Protein AF-A0A960YEY3-F1 (afdb_monomer_lite)

Foldseek 3Di:
DDDPDPDDDALVVVQVVCPVVDPPVVGDPSVPDDDDPDFDADPVRHGDPVVVVVVVVVD

Secondary structure (DSSP, 8-state):
-----TT---HHHHHHHHTTTS-TTTSPPGGG----SS--B-TTS-B-HHHHHHHHHH-

Radius of gyration: 14.64 Å; chains: 1; bounding box: 29×26×40 Å

Sequence (59 aa):
MQETEKGKLSAKEVYDHLSPHFAHWQLPKISDIHFIESIPKTSVGKFDKKVLRKQLQEG

Structure (mmCIF, N/CA/C/O backbone):
data_AF-A0A960YEY3-F1
#
_entry.id   AF-A0A960YEY3-F1
#
loop_
_atom_site.group_PDB
_atom_site.id
_atom_site.type_symbol
_atom_site.label_atom_id
_atom_site.label_alt_id
_atom_site.label_comp_id
_atom_site.label_asym_id
_atom_site.label_entity_id
_atom_site.label_seq_id
_atom_site.pdbx_PDB_ins_code
_atom_site.Cartn_x
_atom_site.Cartn_y
_atom_site.Cartn_z
_atom_site.occupancy
_atom_site.B_iso_or_equiv
_atom_site.auth_seq_id
_atom_site.auth_comp_id
_atom_site.auth_asym_id
_atom_site.auth_atom_id
_atom_site.pdbx_PDB_model_num
ATOM 1 N N . MET A 1 1 ? -9.166 -12.920 -27.362 1.00 44.56 1 MET A N 1
ATOM 2 C CA . MET A 1 1 ? -9.507 -13.891 -26.306 1.00 44.56 1 MET A CA 1
ATOM 3 C C . MET A 1 1 ? -8.538 -13.683 -25.156 1.00 44.56 1 MET A C 1
ATOM 5 O O . MET A 1 1 ? -7.427 -14.180 -25.230 1.00 44.56 1 MET A O 1
ATOM 9 N N . GLN A 1 2 ? -8.908 -12.888 -24.156 1.00 39.19 2 GLN A N 1
ATOM 10 C CA . GLN A 1 2 ? -8.299 -12.947 -22.824 1.00 39.19 2 GLN A CA 1
ATOM 11 C C . GLN A 1 2 ? -9.448 -12.756 -21.836 1.00 39.19 2 GLN A C 1
ATOM 13 O O . GLN A 1 2 ? -9.795 -11.647 -21.446 1.00 39.19 2 GLN A O 1
ATOM 18 N N . GLU A 1 3 ? -10.123 -13.870 -21.570 1.00 44.50 3 GLU A N 1
ATOM 19 C CA . 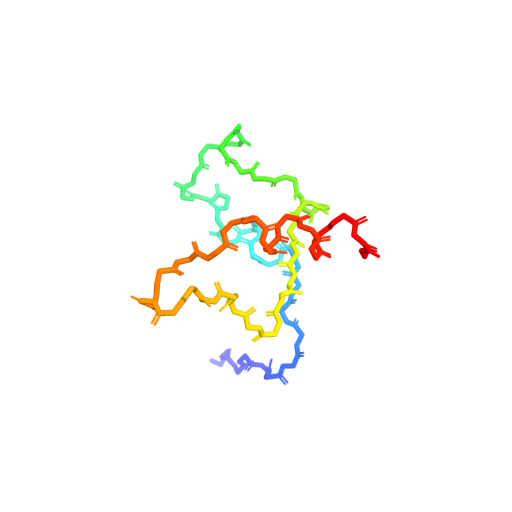GLU A 1 3 ? -11.042 -14.034 -20.452 1.00 44.50 3 GLU A CA 1
ATOM 20 C C . GLU A 1 3 ? -10.170 -14.068 -19.194 1.00 44.50 3 GLU A C 1
ATOM 22 O O . GLU A 1 3 ? -9.445 -15.032 -18.962 1.00 44.50 3 GLU A O 1
ATOM 27 N N . THR A 1 4 ? -10.140 -12.981 -18.424 1.00 40.25 4 THR A N 1
ATOM 28 C CA . THR A 1 4 ? -9.510 -12.990 -17.103 1.00 40.25 4 THR A CA 1
ATOM 29 C C . THR A 1 4 ? -10.471 -13.654 -16.132 1.00 40.25 4 THR A C 1
ATOM 31 O O . THR A 1 4 ? -11.460 -13.073 -15.681 1.00 40.25 4 THR A O 1
ATOM 34 N N . GLU A 1 5 ? -10.196 -14.924 -15.856 1.00 45.16 5 GLU A N 1
ATOM 35 C CA . GLU A 1 5 ? -10.897 -15.725 -14.867 1.00 45.16 5 GLU A CA 1
ATOM 36 C C . GLU A 1 5 ? -10.906 -15.006 -13.510 1.00 45.16 5 GLU A C 1
ATOM 38 O O . GLU A 1 5 ? -9.874 -14.721 -12.898 1.00 45.16 5 GLU A O 1
ATOM 43 N N . LYS A 1 6 ? -12.111 -14.696 -13.024 1.00 46.75 6 LYS A N 1
ATOM 44 C CA . LYS A 1 6 ? -12.342 -14.252 -11.650 1.00 46.75 6 LYS A CA 1
ATOM 45 C C . LYS A 1 6 ? -11.854 -15.342 -10.695 1.00 46.75 6 LYS A C 1
ATOM 47 O O . LYS A 1 6 ? -12.493 -16.386 -10.598 1.00 46.75 6 LYS A O 1
ATOM 52 N N . GLY A 1 7 ? -10.811 -15.074 -9.910 1.00 53.72 7 GLY A N 1
ATOM 53 C CA . GLY A 1 7 ? -10.658 -15.818 -8.658 1.00 53.72 7 GLY A CA 1
ATOM 54 C C . GLY A 1 7 ? -9.359 -15.678 -7.883 1.00 53.72 7 GLY A C 1
ATOM 55 O O . GLY A 1 7 ? -9.414 -15.744 -6.658 1.00 53.72 7 GLY A O 1
ATOM 56 N N . LYS A 1 8 ? -8.198 -15.501 -8.525 1.00 57.72 8 LYS A N 1
ATOM 57 C CA . LYS A 1 8 ? -6.911 -15.490 -7.802 1.00 57.72 8 LYS A CA 1
ATOM 58 C C . LYS A 1 8 ? -5.911 -14.529 -8.440 1.00 57.72 8 LYS A C 1
ATOM 60 O O . LYS A 1 8 ? -5.059 -14.948 -9.207 1.00 57.72 8 LYS A O 1
ATOM 65 N N . LEU A 1 9 ? -6.013 -13.246 -8.093 1.00 76.00 9 LEU A N 1
ATOM 66 C CA . LEU A 1 9 ? -4.931 -12.286 -8.327 1.00 76.00 9 LEU A CA 1
ATOM 67 C C . LEU A 1 9 ? -3.699 -12.734 -7.533 1.00 76.00 9 LEU A C 1
ATOM 69 O O . LEU A 1 9 ? -3.764 -12.842 -6.307 1.00 76.00 9 LEU A O 1
ATOM 73 N N . SER A 1 10 ? -2.590 -13.007 -8.218 1.00 82.88 10 SER A N 1
ATOM 74 C CA . SER A 1 10 ? -1.326 -13.342 -7.563 1.00 82.88 10 SER A CA 1
ATOM 75 C C . SER A 1 10 ? -0.446 -12.104 -7.370 1.00 82.88 10 SER A C 1
ATOM 77 O O . SER A 1 10 ? -0.430 -11.183 -8.187 1.00 82.88 10 SER A O 1
ATOM 79 N N . ALA A 1 11 ? 0.353 -12.090 -6.298 1.00 85.31 11 ALA A N 1
ATOM 80 C CA . ALA A 1 11 ? 1.324 -11.019 -6.050 1.00 85.31 11 ALA A CA 1
ATOM 81 C C . ALA A 1 11 ? 2.334 -10.862 -7.207 1.00 85.31 11 ALA A C 1
ATOM 83 O O . ALA A 1 11 ? 2.805 -9.760 -7.480 1.00 85.31 11 ALA A O 1
ATOM 84 N N . LYS A 1 12 ? 2.637 -11.959 -7.919 1.00 85.62 12 LYS A N 1
ATOM 85 C CA . LYS A 1 12 ? 3.526 -11.959 -9.085 1.00 85.62 12 LYS A CA 1
ATOM 86 C C . LYS A 1 12 ? 2.920 -11.197 -10.263 1.00 85.62 12 LYS A C 1
ATOM 88 O O . LYS A 1 12 ? 3.632 -10.416 -10.876 1.00 85.62 12 LYS A O 1
ATOM 93 N N . GLU A 1 13 ? 1.638 -11.394 -10.562 1.00 87.06 13 GLU A N 1
ATOM 94 C CA . GLU A 1 13 ? 0.958 -10.670 -11.648 1.00 87.06 13 GLU A CA 1
ATOM 95 C C . GLU A 1 13 ? 0.889 -9.169 -11.367 1.00 87.06 13 GLU A C 1
ATOM 97 O O . GLU A 1 13 ? 1.129 -8.363 -12.262 1.00 87.06 13 GLU A O 1
ATOM 102 N N . VAL A 1 14 ? 0.628 -8.787 -10.111 1.00 86.56 14 VAL A N 1
ATOM 103 C CA . VAL A 1 14 ? 0.654 -7.377 -9.692 1.00 86.56 14 VAL A CA 1
ATOM 104 C C . VAL A 1 14 ? 2.052 -6.789 -9.879 1.00 86.56 14 VAL A C 1
ATOM 106 O O . VAL A 1 14 ? 2.194 -5.694 -10.420 1.00 86.56 14 VAL A O 1
ATOM 109 N N . TYR A 1 15 ? 3.091 -7.516 -9.466 1.00 87.94 15 TYR A N 1
ATOM 110 C CA . TYR A 1 15 ? 4.472 -7.070 -9.626 1.00 87.94 15 TYR A CA 1
ATOM 111 C C . TYR A 1 15 ? 4.879 -6.950 -11.100 1.00 87.94 15 TYR A C 1
ATOM 113 O O . TYR A 1 15 ? 5.437 -5.928 -11.487 1.00 87.94 15 TYR A O 1
ATOM 121 N N . ASP A 1 16 ? 4.584 -7.960 -11.922 1.00 89.06 16 ASP A N 1
ATOM 122 C CA . ASP A 1 16 ? 4.908 -7.990 -13.355 1.00 89.06 16 ASP A CA 1
ATOM 123 C C . ASP A 1 16 ? 4.233 -6.829 -14.094 1.00 89.06 16 ASP A C 1
ATOM 125 O O . ASP A 1 16 ? 4.885 -6.102 -14.841 1.00 89.06 16 ASP A O 1
ATOM 129 N N . HIS A 1 17 ? 2.966 -6.557 -13.764 1.00 89.19 17 HIS A N 1
ATOM 130 C CA . HIS A 1 17 ? 2.231 -5.419 -14.303 1.00 89.19 17 HIS A CA 1
ATOM 131 C C . HIS A 1 17 ? 2.840 -4.069 -13.904 1.00 89.19 17 HIS A C 1
ATOM 133 O O . HIS A 1 17 ? 2.870 -3.152 -14.719 1.00 89.19 17 HIS A O 1
ATOM 139 N N . LEU A 1 18 ? 3.340 -3.925 -12.672 1.00 88.19 18 LEU A N 1
ATOM 140 C CA . LEU A 1 18 ? 3.953 -2.680 -12.192 1.00 88.19 18 LEU A CA 1
ATOM 141 C C . LEU A 1 18 ? 5.420 -2.522 -12.630 1.00 88.19 18 LEU A C 1
ATOM 143 O O . LEU A 1 18 ? 5.909 -1.394 -12.725 1.00 88.19 18 LEU A O 1
ATOM 147 N N . SER A 1 19 ? 6.113 -3.622 -12.929 1.00 89.25 19 SER A N 1
ATOM 148 C CA . SER A 1 19 ? 7.524 -3.645 -13.322 1.00 89.25 19 SER A CA 1
ATOM 149 C C . SER A 1 19 ? 7.900 -2.744 -14.508 1.00 89.25 19 SER A C 1
ATOM 151 O O . SER A 1 19 ? 8.979 -2.157 -14.449 1.00 89.25 19 SER A O 1
ATOM 153 N N . PRO A 1 20 ? 7.098 -2.604 -15.582 1.00 92.75 20 PRO A N 1
ATOM 154 C CA . PRO A 1 20 ? 7.417 -1.686 -16.676 1.00 92.75 20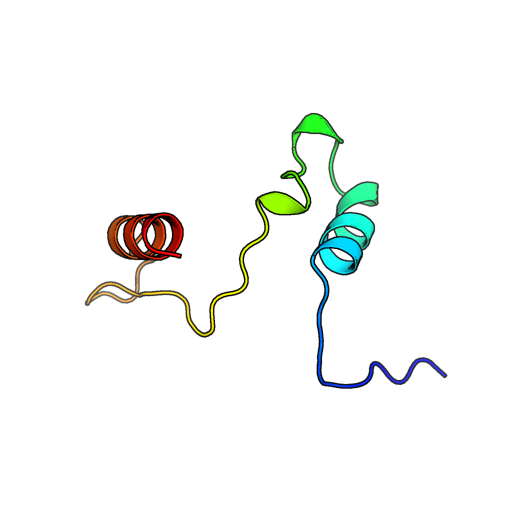 PRO A CA 1
ATOM 155 C C . PRO A 1 20 ? 7.110 -0.214 -16.356 1.00 92.75 20 PRO A C 1
ATOM 157 O O . PRO A 1 20 ? 7.612 0.672 -17.045 1.00 92.75 20 PRO A O 1
ATOM 160 N N . HIS A 1 21 ? 6.287 0.066 -15.340 1.00 91.56 21 HIS A N 1
ATOM 161 C CA . HIS A 1 21 ? 5.857 1.428 -15.000 1.00 91.56 21 HIS A CA 1
ATOM 162 C C . HIS A 1 21 ? 6.735 2.100 -13.940 1.00 91.56 21 HIS A C 1
ATOM 164 O O . HIS A 1 21 ? 6.778 3.329 -13.875 1.00 91.56 21 HIS A O 1
ATOM 170 N N . PHE A 1 22 ? 7.433 1.315 -13.120 1.00 90.56 22 PHE A N 1
ATOM 171 C CA . PHE A 1 22 ? 8.234 1.801 -12.000 1.00 90.56 22 PHE A CA 1
ATOM 172 C C . PHE A 1 22 ? 9.653 1.239 -12.045 1.00 90.56 22 PHE A C 1
ATOM 174 O O . PHE A 1 22 ? 9.913 0.166 -12.581 1.00 90.56 22 PHE A O 1
ATOM 181 N N . ALA A 1 23 ? 10.597 1.959 -11.441 1.00 89.19 23 ALA A N 1
ATOM 182 C CA . ALA A 1 23 ? 11.953 1.451 -11.297 1.00 89.19 23 ALA A CA 1
ATOM 183 C C . ALA A 1 23 ? 12.005 0.301 -10.275 1.00 89.19 23 ALA A C 1
ATOM 185 O O . ALA A 1 23 ? 11.256 0.294 -9.298 1.00 89.19 23 ALA A O 1
ATOM 186 N N . HIS A 1 24 ? 12.954 -0.627 -10.441 1.00 83.69 24 HIS A N 1
ATOM 187 C CA . HIS A 1 24 ? 13.090 -1.815 -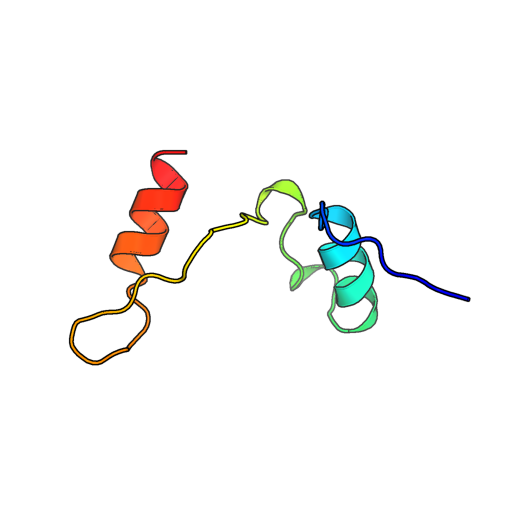9.582 1.00 83.69 24 HIS A CA 1
ATOM 188 C C . HIS A 1 24 ? 13.1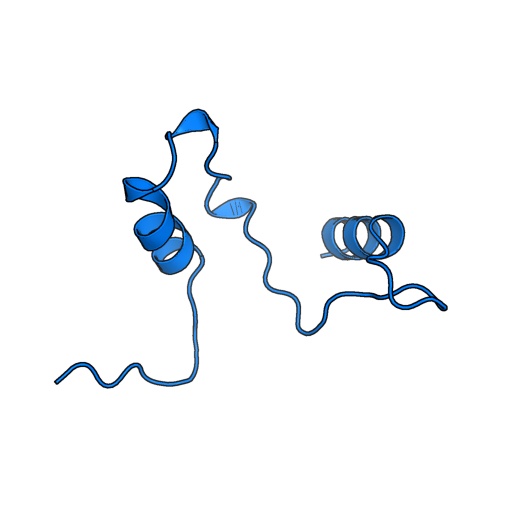61 -1.498 -8.076 1.00 83.69 24 HIS A C 1
ATOM 190 O O . HIS A 1 24 ? 12.665 -2.262 -7.258 1.00 83.69 24 HIS A O 1
ATOM 196 N N . TRP A 1 25 ? 13.731 -0.349 -7.705 1.00 88.12 25 TRP A N 1
ATOM 197 C CA . TRP A 1 25 ? 13.876 0.093 -6.314 1.00 88.12 25 TRP A CA 1
ATOM 198 C C . TRP A 1 25 ? 12.605 0.709 -5.706 1.00 88.12 25 TRP A C 1
ATOM 200 O O . TRP A 1 25 ? 12.530 0.865 -4.491 1.00 88.12 25 TRP A O 1
ATOM 210 N N . GLN A 1 26 ? 11.626 1.089 -6.531 1.00 90.00 26 GLN A N 1
ATOM 211 C CA . GLN A 1 26 ? 10.325 1.595 -6.077 1.00 90.00 26 GLN A CA 1
ATOM 212 C C . GLN A 1 26 ? 9.313 0.468 -5.877 1.00 90.00 26 GLN A C 1
ATOM 214 O O . GLN A 1 26 ? 8.320 0.646 -5.172 1.00 90.00 26 GLN A O 1
ATOM 219 N N . LEU A 1 27 ? 9.550 -0.675 -6.519 1.00 88.94 27 LEU A N 1
ATOM 220 C CA . LEU A 1 27 ? 8.656 -1.815 -6.455 1.00 88.94 27 LEU A CA 1
ATOM 221 C C . LEU A 1 27 ? 8.853 -2.553 -5.125 1.00 88.94 27 LEU A C 1
ATOM 223 O O . LEU A 1 27 ? 9.986 -2.900 -4.779 1.00 88.94 27 LEU A O 1
ATOM 227 N N . PRO A 1 28 ? 7.770 -2.819 -4.376 1.00 87.25 28 PRO A N 1
ATOM 228 C CA . PRO A 1 28 ? 7.850 -3.662 -3.192 1.00 87.25 28 PRO A CA 1
ATOM 229 C C . PRO A 1 28 ? 8.253 -5.086 -3.586 1.00 87.25 28 PRO A C 1
ATOM 231 O O . PRO A 1 28 ? 8.012 -5.526 -4.715 1.00 87.25 28 PRO A O 1
ATOM 234 N N . LYS A 1 29 ? 8.845 -5.841 -2.653 1.00 85.75 29 LYS A N 1
ATOM 235 C CA . LYS A 1 29 ? 9.097 -7.265 -2.895 1.00 85.75 29 LYS A CA 1
ATOM 236 C C . LYS A 1 29 ? 7.761 -7.983 -3.041 1.00 85.75 29 LYS A C 1
ATOM 238 O O . LYS A 1 29 ? 6.782 -7.620 -2.399 1.00 85.75 29 LYS A O 1
ATOM 243 N N . ILE A 1 30 ? 7.743 -9.056 -3.827 1.00 83.75 30 ILE A N 1
ATOM 244 C CA . ILE A 1 30 ? 6.540 -9.879 -4.026 1.00 83.75 30 ILE A CA 1
ATOM 245 C C . ILE A 1 30 ? 5.985 -10.384 -2.678 1.00 83.75 30 ILE A C 1
ATOM 247 O O . ILE A 1 30 ? 4.774 -10.456 -2.507 1.00 83.75 30 ILE A O 1
ATOM 251 N N . SER A 1 31 ? 6.861 -10.670 -1.709 1.00 82.00 31 SER A N 1
ATOM 252 C CA . SER A 1 31 ? 6.496 -11.088 -0.347 1.00 82.00 31 SER A CA 1
ATOM 253 C C . SER A 1 31 ? 5.829 -10.000 0.503 1.00 82.00 31 SER A C 1
ATOM 255 O O . SER A 1 31 ? 5.135 -10.344 1.449 1.00 82.00 31 SER A O 1
ATOM 257 N N . ASP A 1 32 ? 6.021 -8.719 0.174 1.00 84.69 32 ASP A N 1
ATOM 258 C CA . ASP A 1 32 ? 5.464 -7.579 0.921 1.00 84.69 32 ASP A CA 1
ATOM 259 C C . ASP A 1 32 ? 4.089 -7.142 0.369 1.00 84.69 32 ASP A C 1
ATOM 261 O O . ASP A 1 32 ? 3.495 -6.160 0.824 1.00 84.69 32 ASP A O 1
ATOM 265 N N . ILE A 1 33 ? 3.579 -7.831 -0.659 1.00 84.00 33 ILE A N 1
ATOM 266 C CA . ILE A 1 33 ? 2.268 -7.560 -1.250 1.00 84.00 33 ILE A CA 1
ATOM 267 C C . ILE A 1 33 ? 1.220 -8.357 -0.477 1.00 84.00 33 ILE A C 1
ATOM 269 O O . ILE A 1 33 ? 1.086 -9.570 -0.635 1.00 84.00 33 ILE A O 1
ATOM 273 N N . HIS A 1 34 ? 0.444 -7.647 0.337 1.00 84.38 34 HIS A N 1
ATOM 274 C CA . HIS A 1 34 ? -0.639 -8.225 1.124 1.00 84.38 34 HIS A CA 1
ATOM 275 C C . HIS A 1 34 ? -1.994 -7.914 0.492 1.00 84.38 34 HIS A C 1
ATOM 277 O O . HIS A 1 34 ? -2.291 -6.768 0.149 1.00 84.38 34 HIS A O 1
ATOM 283 N N . PHE A 1 35 ? -2.836 -8.938 0.379 1.00 84.00 35 PHE A N 1
ATOM 284 C CA . PHE A 1 35 ? -4.219 -8.793 -0.055 1.00 84.00 35 PHE A CA 1
ATOM 285 C C . PHE A 1 35 ? -5.115 -8.681 1.172 1.00 84.00 35 PHE A C 1
ATOM 287 O O . PHE A 1 35 ? -5.110 -9.551 2.038 1.00 84.00 35 PHE A O 1
ATOM 294 N N . ILE A 1 36 ? -5.886 -7.602 1.233 1.00 83.06 36 ILE A N 1
ATOM 295 C CA . ILE A 1 36 ? -6.875 -7.362 2.281 1.00 83.06 36 ILE A CA 1
ATOM 296 C C . ILE A 1 36 ? -8.255 -7.283 1.641 1.00 83.06 36 ILE A C 1
ATOM 298 O O . ILE A 1 36 ? -8.400 -6.770 0.533 1.00 83.06 36 ILE A O 1
ATOM 302 N N . GLU A 1 37 ? -9.272 -7.777 2.341 1.00 80.25 37 GLU A N 1
ATOM 303 C CA . GLU A 1 37 ? -10.652 -7.755 1.845 1.00 80.25 37 GLU A CA 1
ATOM 304 C C . GLU A 1 37 ? -11.197 -6.324 1.750 1.00 80.25 37 GLU A C 1
ATOM 306 O O . GLU A 1 37 ? -11.900 -5.965 0.807 1.00 80.25 37 GLU A O 1
ATOM 311 N N . SER A 1 38 ? -10.843 -5.475 2.716 1.00 83.19 38 SER A N 1
ATOM 312 C CA . SER A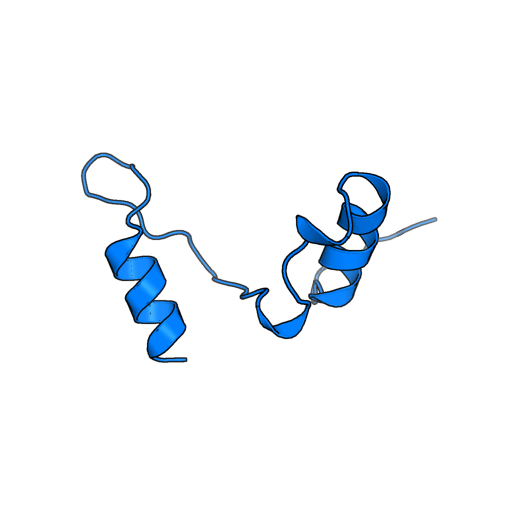 1 38 ? -11.259 -4.079 2.726 1.00 83.19 38 SER A CA 1
ATOM 313 C C . SER A 1 38 ? -10.205 -3.182 3.354 1.00 83.19 38 SER A C 1
ATOM 315 O O . SER A 1 38 ? -9.433 -3.582 4.223 1.00 83.19 38 SER A O 1
ATOM 317 N N . ILE A 1 39 ? -10.180 -1.935 2.895 1.00 84.88 39 ILE A N 1
ATOM 318 C CA . ILE A 1 39 ? -9.300 -0.914 3.445 1.00 84.88 39 ILE A CA 1
ATOM 319 C C . ILE A 1 39 ? -9.973 -0.321 4.693 1.00 84.88 39 ILE A C 1
ATOM 321 O O . ILE A 1 39 ? -11.046 0.280 4.555 1.00 84.88 39 ILE A O 1
ATOM 325 N N . PRO A 1 40 ? -9.350 -0.408 5.885 1.00 84.06 40 PRO A N 1
ATOM 326 C CA . PRO A 1 40 ? -9.889 0.190 7.094 1.00 84.06 40 PRO A CA 1
ATOM 327 C C . PRO A 1 40 ? -9.950 1.713 6.951 1.00 84.06 40 PRO A C 1
ATOM 329 O O . PRO A 1 40 ? -8.967 2.387 6.612 1.00 84.06 40 PRO A O 1
ATOM 332 N N . LYS A 1 41 ? -11.135 2.260 7.216 1.00 86.06 41 LYS A N 1
ATOM 333 C CA . LYS A 1 41 ? -11.405 3.696 7.187 1.00 86.06 41 LYS A CA 1
ATOM 334 C C . LYS A 1 41 ? -11.670 4.198 8.601 1.00 86.06 41 LYS A C 1
ATOM 336 O O . LYS A 1 41 ? -12.330 3.546 9.400 1.00 86.06 41 LYS A O 1
ATOM 341 N N . THR A 1 42 ? -11.166 5.388 8.882 1.00 82.88 42 THR A N 1
ATOM 342 C CA . THR A 1 42 ? -11.506 6.180 10.065 1.00 82.88 42 THR A CA 1
ATOM 343 C C . THR A 1 42 ? -12.951 6.679 9.978 1.00 82.88 42 THR A C 1
ATOM 345 O O . THR A 1 42 ? -13.550 6.680 8.904 1.00 82.88 42 THR A O 1
ATOM 348 N N . SER A 1 43 ? -13.492 7.178 11.093 1.00 81.69 43 SER A N 1
ATOM 349 C CA . SER A 1 43 ? -14.858 7.729 11.185 1.00 81.69 43 SER A CA 1
ATOM 350 C C . SER A 1 43 ? -15.169 8.818 10.136 1.00 81.69 43 SER A C 1
ATOM 352 O O . SER A 1 43 ? -16.300 8.959 9.688 1.00 81.69 43 SER A O 1
ATOM 354 N N . VAL A 1 44 ? -14.146 9.539 9.655 1.00 80.19 44 VAL A N 1
ATOM 355 C CA . VAL A 1 44 ? -14.255 10.553 8.583 1.00 80.19 44 VAL A CA 1
ATOM 356 C C . VAL A 1 44 ? -13.907 10.015 7.185 1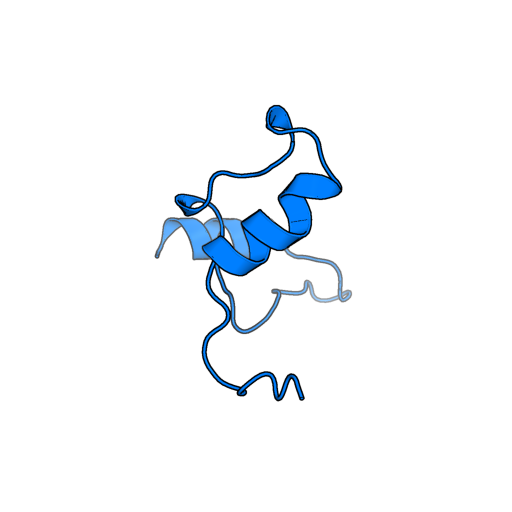.00 80.19 44 VAL A C 1
ATOM 358 O O . VAL A 1 44 ? -13.598 10.779 6.274 1.00 80.19 44 VAL A O 1
ATOM 361 N N . GLY A 1 45 ? -13.881 8.693 7.007 1.00 81.31 45 GLY A N 1
ATOM 362 C CA . GLY A 1 45 ? -13.640 8.027 5.724 1.00 81.31 45 GLY A CA 1
ATOM 363 C C . GLY A 1 45 ? -12.182 8.008 5.248 1.00 81.31 45 GLY A C 1
ATOM 364 O O . GLY A 1 45 ? -11.910 7.490 4.166 1.00 81.31 45 GLY A O 1
ATOM 365 N N . LYS A 1 46 ? -11.231 8.542 6.028 1.00 84.81 46 LYS A N 1
ATOM 366 C CA . LYS A 1 46 ? -9.795 8.535 5.684 1.00 84.81 46 LYS A CA 1
ATOM 367 C C . LYS A 1 46 ? -9.152 7.190 6.008 1.00 84.81 46 LYS A C 1
ATOM 369 O O . LYS A 1 46 ? -9.581 6.528 6.944 1.00 84.81 46 LYS A O 1
ATOM 374 N N . PHE A 1 47 ? -8.085 6.837 5.298 1.00 83.69 47 PHE A N 1
ATOM 375 C CA . PHE A 1 47 ? -7.307 5.615 5.522 1.00 83.69 47 PHE A CA 1
ATOM 376 C C . PHE A 1 47 ? -6.759 5.525 6.951 1.00 83.69 47 PHE A C 1
ATOM 378 O O . PHE A 1 47 ? -5.968 6.380 7.365 1.00 83.69 47 PHE A O 1
ATOM 385 N N . ASP A 1 48 ? -7.123 4.468 7.679 1.00 85.69 48 ASP A N 1
ATOM 386 C CA . ASP A 1 48 ? -6.537 4.195 8.990 1.00 85.69 48 ASP A CA 1
ATOM 387 C C . ASP A 1 48 ? -5.274 3.337 8.852 1.00 85.69 48 ASP A C 1
ATOM 389 O O . ASP A 1 48 ? -5.295 2.105 8.886 1.00 85.69 48 ASP A O 1
ATOM 393 N N . LYS A 1 49 ? -4.131 4.014 8.704 1.00 85.44 49 LYS A N 1
ATOM 394 C CA . LYS A 1 49 ? -2.823 3.351 8.601 1.00 85.44 49 LYS A CA 1
ATOM 395 C C . LYS A 1 49 ? -2.429 2.603 9.879 1.00 85.44 49 LYS A C 1
ATOM 397 O O . LYS A 1 49 ? -1.595 1.706 9.791 1.00 85.44 49 LYS A O 1
ATOM 402 N N . LYS A 1 50 ? -2.955 2.974 11.056 1.00 84.69 50 LYS A N 1
ATOM 403 C CA . LYS A 1 50 ? -2.600 2.304 12.318 1.00 84.69 50 LYS A CA 1
ATOM 404 C C . LYS A 1 50 ? -3.242 0.927 12.372 1.00 84.69 50 LYS A C 1
ATOM 406 O O . LYS A 1 50 ? -2.545 -0.050 12.630 1.00 84.69 50 LYS A O 1
ATOM 411 N N . VAL A 1 51 ? -4.538 0.861 12.070 1.00 84.50 51 VAL A N 1
ATOM 412 C CA . VAL A 1 51 ? -5.281 -0.404 12.011 1.00 84.50 51 VAL A CA 1
ATOM 413 C C . VAL A 1 51 ? -4.710 -1.304 10.919 1.00 84.50 51 VAL A C 1
ATOM 415 O O . VAL A 1 51 ? -4.424 -2.464 11.191 1.00 84.50 51 VAL A O 1
ATOM 418 N N . LEU A 1 52 ? -4.430 -0.745 9.736 1.00 85.31 52 LEU A N 1
ATOM 419 C CA . LEU A 1 52 ? -3.818 -1.487 8.632 1.00 85.31 52 LEU A CA 1
ATOM 420 C C . LEU A 1 52 ? -2.477 -2.129 9.034 1.00 85.31 52 LEU A C 1
ATOM 422 O O . LEU A 1 52 ? -2.250 -3.306 8.784 1.00 85.31 52 LEU A O 1
ATOM 426 N N . ARG A 1 53 ? -1.586 -1.371 9.691 1.00 85.06 53 ARG A N 1
ATOM 427 C CA . ARG A 1 53 ? -0.284 -1.890 10.149 1.00 85.06 53 ARG A CA 1
ATOM 428 C C . ARG A 1 53 ? -0.427 -2.977 11.205 1.00 85.06 53 ARG A C 1
ATOM 430 O O . ARG A 1 53 ? 0.344 -3.926 11.180 1.00 85.06 53 ARG A O 1
ATOM 437 N N . LYS A 1 54 ? -1.394 -2.834 12.114 1.00 84.69 54 LYS A N 1
ATOM 438 C CA . LYS A 1 54 ? -1.671 -3.848 13.132 1.00 84.69 54 LYS A CA 1
ATOM 439 C C . LYS A 1 54 ? -2.151 -5.152 12.482 1.00 84.69 54 LYS A C 1
ATOM 441 O O . LYS A 1 54 ? -1.617 -6.205 12.793 1.00 84.69 54 LYS A O 1
ATOM 446 N N . GLN A 1 55 ? -3.068 -5.060 11.517 1.00 82.06 55 GLN A N 1
ATOM 447 C CA . GLN A 1 55 ? -3.554 -6.214 10.753 1.00 82.06 55 GLN A CA 1
ATOM 448 C C . GLN A 1 55 ? -2.439 -6.914 9.959 1.00 82.06 55 GLN A C 1
ATOM 450 O O . GLN A 1 55 ? -2.434 -8.135 9.893 1.00 82.06 55 GLN A O 1
ATOM 455 N N . LEU A 1 56 ? -1.481 -6.163 9.398 1.00 79.62 56 LEU A N 1
ATOM 456 C CA . LEU A 1 56 ? -0.314 -6.736 8.711 1.00 79.62 56 LEU A CA 1
ATOM 457 C C . LEU A 1 56 ? 0.735 -7.351 9.657 1.00 79.62 56 LEU A C 1
ATOM 459 O O . LEU A 1 56 ? 1.563 -8.119 9.193 1.00 79.62 56 LEU A O 1
ATOM 463 N N . GLN A 1 57 ? 0.763 -6.978 10.941 1.00 75.69 57 GLN A N 1
ATOM 464 C CA . GLN A 1 57 ? 1.691 -7.553 11.929 1.00 75.69 57 GLN A CA 1
ATOM 465 C C . GLN A 1 57 ? 1.149 -8.822 12.593 1.00 75.69 57 GLN A C 1
ATOM 467 O O . GLN A 1 57 ? 1.931 -9.611 13.113 1.00 75.69 57 GLN A O 1
ATOM 472 N N . GLU A 1 58 ? -0.175 -8.977 12.638 1.00 61.22 58 GLU A N 1
ATOM 473 C CA . GLU A 1 58 ? -0.849 -10.116 13.270 1.00 61.22 58 GLU A CA 1
ATOM 474 C C . GLU A 1 58 ? -1.056 -11.310 12.316 1.00 61.22 58 GLU A C 1
ATOM 476 O O . GLU A 1 58 ? -1.373 -12.398 12.795 1.00 61.22 58 GLU A O 1
ATOM 481 N N . GLY A 1 59 ? -0.885 -11.122 11.001 1.00 54.59 59 GLY A N 1
ATOM 482 C CA . GLY A 1 59 ? -0.970 -12.171 9.972 1.00 54.59 59 GLY A CA 1
ATOM 483 C C . GLY A 1 59 ? 0.393 -12.588 9.441 1.00 54.59 59 GLY A C 1
ATOM 484 O O . GLY A 1 59 ? 0.530 -13.785 9.109 1.00 54.59 59 GLY A O 1
#

pLDDT: mean 78.88, std 14.28, range [39.19, 92.75]